Protein AF-A0A957XVH2-F1 (afdb_monomer_lite)

Radius of gyration: 22.73 Å; chains: 1; bounding box: 46×30×74 Å

Sequence (129 aa):
MSLFDRFLKQIPQAPQELDLLPKIEQLANTADLASARQIVEGSPALLGELASSLLLELISEARKQGNEAIAQTLEDTLALLETARSEGIEQAFRMAAGVDPVDDAAGMLDKYTDVPAALVDQVQSALAL

Structure (mmCIF, N/CA/C/O backbone):
data_AF-A0A957XVH2-F1
#
_entry.id   AF-A0A957XVH2-F1
#
loop_
_atom_site.group_PDB
_atom_site.id
_atom_site.type_symbol
_atom_site.label_atom_id
_atom_site.label_alt_id
_atom_site.label_comp_id
_atom_site.label_asym_id
_atom_site.label_entity_id
_atom_site.label_seq_id
_atom_site.pdbx_PDB_ins_code
_atom_site.Cartn_x
_atom_site.Cartn_y
_atom_site.Cartn_z
_atom_site.occupancy
_atom_site.B_iso_or_equiv
_atom_site.auth_seq_id
_atom_site.auth_comp_id
_atom_site.auth_asym_id
_atom_site.auth_atom_id
_atom_site.pdbx_PDB_model_num
ATOM 1 N N . MET A 1 1 ? -12.400 13.823 11.650 1.00 55.59 1 MET A N 1
ATOM 2 C CA . MET A 1 1 ? -11.449 12.928 12.339 1.00 55.59 1 MET A CA 1
ATOM 3 C C . MET A 1 1 ? -11.218 11.765 11.393 1.00 55.59 1 MET A C 1
ATOM 5 O O . MET A 1 1 ? -12.217 11.166 11.005 1.00 55.59 1 MET A O 1
ATOM 9 N N . SER A 1 2 ? -9.982 11.560 10.924 1.00 66.44 2 SER A N 1
ATOM 10 C CA . SER A 1 2 ? -9.664 10.530 9.921 1.00 66.44 2 SER A CA 1
ATOM 11 C C . SER A 1 2 ? -9.872 9.128 10.509 1.00 66.44 2 SER A C 1
ATOM 13 O O . SER A 1 2 ? -9.780 8.935 11.726 1.00 66.44 2 SER A O 1
ATOM 15 N N . LEU A 1 3 ? -10.166 8.140 9.659 1.00 65.81 3 LEU A N 1
ATOM 16 C CA . LEU A 1 3 ? -10.171 6.727 10.058 1.00 65.81 3 LEU A CA 1
ATOM 17 C C . LEU A 1 3 ? -8.795 6.330 10.618 1.00 65.81 3 LEU A C 1
ATOM 19 O O . LEU A 1 3 ? -8.723 5.638 11.634 1.00 65.81 3 LEU A O 1
ATOM 23 N N . PHE A 1 4 ? -7.728 6.884 10.036 1.00 69.81 4 PHE A N 1
ATOM 24 C CA . PHE A 1 4 ? -6.353 6.726 10.501 1.00 69.81 4 PHE A CA 1
ATOM 25 C C . PHE A 1 4 ? -6.139 7.338 11.896 1.00 69.81 4 PHE A C 1
ATOM 27 O O . PHE A 1 4 ? -5.578 6.680 12.767 1.00 69.81 4 PHE A O 1
ATOM 34 N N . ASP A 1 5 ? -6.692 8.523 12.187 1.00 71.06 5 ASP A N 1
ATOM 35 C CA . ASP A 1 5 ? -6.609 9.141 13.528 1.00 71.06 5 ASP A CA 1
ATOM 36 C C . ASP A 1 5 ? -7.282 8.296 14.618 1.00 71.06 5 ASP A C 1
ATOM 38 O O . ASP A 1 5 ? -6.894 8.325 15.790 1.00 71.06 5 ASP A O 1
ATOM 42 N N . ARG A 1 6 ? -8.358 7.587 14.259 1.00 68.69 6 ARG A N 1
ATOM 43 C CA . ARG A 1 6 ? -9.073 6.700 15.182 1.00 68.69 6 ARG A CA 1
ATOM 44 C C . ARG A 1 6 ? -8.272 5.428 15.448 1.00 68.69 6 ARG A C 1
ATOM 46 O O . ARG A 1 6 ? -8.211 4.992 16.595 1.00 68.69 6 ARG A O 1
ATOM 53 N N . PHE A 1 7 ? -7.649 4.888 14.405 1.00 65.38 7 PHE A N 1
ATOM 54 C CA . PHE A 1 7 ? -6.788 3.710 14.444 1.00 65.38 7 PHE A CA 1
ATOM 55 C C . PHE A 1 7 ? -5.505 3.945 15.255 1.00 65.38 7 PHE A C 1
ATOM 57 O O . PHE A 1 7 ? -5.189 3.160 16.147 1.00 65.38 7 PHE A O 1
ATOM 64 N N . LEU A 1 8 ? -4.841 5.090 15.054 1.00 65.44 8 LEU A N 1
ATOM 65 C CA . LEU A 1 8 ? -3.642 5.510 15.797 1.00 65.44 8 LEU A CA 1
ATOM 66 C C . LEU A 1 8 ? -3.837 5.526 17.320 1.00 65.44 8 LEU A C 1
ATOM 68 O O . LEU A 1 8 ? -2.878 5.395 18.077 1.00 65.44 8 LEU A O 1
ATOM 72 N N . LYS A 1 9 ? -5.079 5.683 17.792 1.00 70.06 9 LYS A N 1
ATOM 73 C CA . LYS A 1 9 ? -5.404 5.659 19.225 1.00 70.06 9 LYS A CA 1
ATOM 74 C C . LYS A 1 9 ? -5.541 4.251 19.807 1.00 70.06 9 LYS A C 1
ATOM 76 O O . LYS A 1 9 ? -5.598 4.132 21.028 1.00 70.06 9 LYS A O 1
ATOM 81 N N . GLN A 1 10 ? -5.656 3.216 18.975 1.00 65.06 10 GLN A N 1
ATOM 82 C CA . GLN A 1 10 ? -5.971 1.850 19.407 1.00 65.06 10 GLN A CA 1
ATOM 83 C C . GLN A 1 10 ? -4.789 0.882 19.334 1.00 65.06 10 GLN A C 1
ATOM 85 O O . GLN A 1 10 ? -4.820 -0.130 20.032 1.00 65.06 10 GLN A O 1
ATOM 90 N N . ILE A 1 11 ? -3.747 1.183 18.555 1.00 61.16 11 ILE A N 1
ATOM 91 C CA . ILE A 1 11 ? -2.600 0.283 18.376 1.00 61.16 11 ILE A CA 1
ATOM 92 C C . ILE A 1 11 ? -1.339 0.894 18.998 1.00 61.16 11 ILE A C 1
ATOM 94 O O . ILE A 1 11 ? -1.078 2.076 18.759 1.00 61.16 11 ILE A O 1
ATOM 98 N N . PRO A 1 12 ? -0.555 0.133 19.791 1.00 58.22 12 PRO A N 1
ATOM 99 C CA . PRO A 1 12 ? 0.746 0.586 20.272 1.00 58.22 12 PRO A CA 1
ATOM 100 C C . PRO A 1 12 ? 1.678 0.833 19.082 1.00 58.22 12 PRO A C 1
ATOM 102 O O . PRO A 1 12 ? 2.196 -0.109 18.500 1.00 58.22 12 PRO A O 1
ATOM 105 N N . GLN A 1 13 ? 1.868 2.107 18.737 1.00 64.06 13 GLN A N 1
ATOM 106 C CA . GLN A 1 13 ? 2.627 2.512 17.559 1.00 64.06 13 GLN A CA 1
ATOM 107 C C . GLN A 1 13 ? 4.131 2.374 17.805 1.00 64.06 13 GLN A C 1
ATOM 109 O O . GLN A 1 13 ? 4.701 3.096 18.633 1.00 64.06 13 GLN A O 1
ATOM 114 N N . ALA A 1 14 ? 4.796 1.493 17.065 1.00 71.88 14 ALA A N 1
ATOM 115 C CA . ALA A 1 14 ? 6.244 1.562 16.941 1.00 71.88 14 ALA A CA 1
ATOM 116 C C . ALA A 1 14 ? 6.631 2.835 16.152 1.00 71.88 14 ALA A C 1
ATOM 118 O O . ALA A 1 14 ? 5.892 3.261 15.264 1.00 71.88 14 ALA A O 1
ATOM 119 N N . PRO A 1 15 ? 7.808 3.446 16.396 1.00 71.44 15 PRO A N 1
ATOM 120 C CA . PRO A 1 15 ? 8.236 4.650 15.671 1.00 71.44 15 PRO A CA 1
ATOM 121 C C . PRO A 1 15 ? 8.224 4.486 14.144 1.00 71.44 15 PRO A C 1
ATOM 123 O O . PRO A 1 15 ? 7.943 5.427 13.418 1.00 71.44 15 PRO A O 1
ATOM 126 N N . GLN A 1 16 ? 8.490 3.268 13.669 1.00 70.44 16 GLN A N 1
ATOM 127 C CA . GLN A 1 16 ? 8.517 2.921 12.248 1.00 70.44 16 GLN A CA 1
ATOM 128 C C . GLN A 1 16 ? 7.112 2.881 11.622 1.00 70.44 16 GLN A C 1
ATOM 130 O O . GLN A 1 16 ? 6.967 3.123 10.428 1.00 70.44 16 GLN A O 1
ATOM 135 N N . GLU A 1 17 ? 6.073 2.608 12.414 1.00 74.19 17 GLU A N 1
ATOM 136 C CA . GLU A 1 17 ? 4.675 2.580 11.960 1.00 74.19 17 GLU A CA 1
ATOM 137 C C . GLU A 1 17 ? 4.128 4.001 11.785 1.00 74.19 17 GLU A C 1
ATOM 139 O O . GLU A 1 17 ? 3.433 4.281 10.807 1.00 74.19 17 GLU A O 1
ATOM 144 N N . LEU A 1 18 ? 4.532 4.923 12.669 1.00 74.19 18 LEU A N 1
ATOM 145 C CA . LEU A 1 18 ? 4.180 6.346 12.590 1.00 74.19 18 LEU A CA 1
ATOM 146 C C . LEU A 1 18 ? 4.658 7.002 11.288 1.00 74.19 1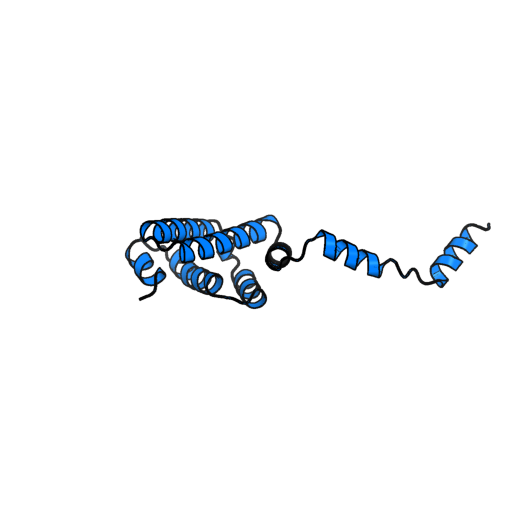8 LEU A C 1
ATOM 148 O O . LEU A 1 18 ? 3.979 7.885 10.772 1.00 74.19 18 LEU A O 1
ATOM 152 N N . ASP A 1 19 ? 5.788 6.550 10.741 1.00 84.19 19 ASP A N 1
ATOM 153 C CA . ASP A 1 19 ? 6.331 7.062 9.477 1.00 84.19 19 ASP A CA 1
ATOM 154 C C . ASP A 1 19 ? 5.680 6.419 8.235 1.00 84.19 19 ASP A C 1
ATOM 156 O O . ASP A 1 19 ? 5.711 6.997 7.143 1.00 84.19 19 ASP A O 1
ATOM 160 N N . LEU A 1 20 ? 5.089 5.225 8.375 1.00 88.56 20 LEU A N 1
ATOM 161 C CA . LEU A 1 20 ? 4.473 4.473 7.275 1.00 88.56 20 LEU A CA 1
ATOM 162 C C . LEU A 1 20 ? 3.001 4.816 7.069 1.00 88.56 20 LEU A C 1
ATOM 164 O O . LEU A 1 20 ? 2.558 4.937 5.928 1.00 88.56 20 LEU A O 1
ATOM 168 N N . LEU A 1 21 ? 2.247 5.007 8.148 1.00 88.31 21 LEU A N 1
ATOM 169 C CA . LEU A 1 21 ? 0.823 5.330 8.083 1.00 88.31 21 LEU A CA 1
ATOM 170 C C . LEU A 1 21 ? 0.480 6.554 7.220 1.00 88.31 21 LEU A C 1
ATOM 172 O O . LEU A 1 21 ? -0.397 6.410 6.369 1.00 88.31 21 LEU A O 1
ATOM 176 N N . PRO A 1 22 ? 1.158 7.716 7.329 1.00 89.44 22 PRO A N 1
ATOM 177 C CA . PRO A 1 22 ? 0.849 8.851 6.460 1.00 89.44 22 PRO A CA 1
ATOM 178 C C . PRO A 1 22 ? 1.120 8.543 4.982 1.00 89.44 22 PRO A C 1
ATOM 180 O O . PRO A 1 22 ? 0.438 9.068 4.108 1.00 89.44 22 PRO A O 1
ATOM 183 N N . LYS A 1 23 ? 2.081 7.661 4.683 1.00 92.31 23 LYS A N 1
ATOM 184 C CA . LYS A 1 23 ? 2.394 7.246 3.309 1.00 92.31 23 LYS A CA 1
ATOM 185 C C . LYS A 1 23 ? 1.354 6.274 2.759 1.00 92.31 23 LYS A C 1
ATOM 187 O O . LYS A 1 23 ? 0.978 6.395 1.598 1.00 92.31 23 LYS A O 1
ATOM 192 N N . ILE A 1 24 ? 0.870 5.351 3.591 1.00 92.19 24 ILE A N 1
ATOM 193 C CA . ILE A 1 24 ? -0.243 4.453 3.261 1.00 92.19 24 ILE A CA 1
ATOM 194 C C . ILE A 1 24 ? -1.517 5.268 3.020 1.00 92.19 24 ILE A C 1
ATOM 196 O O . ILE A 1 24 ? -2.189 5.062 2.014 1.00 92.19 24 ILE A O 1
ATOM 200 N N . GLU A 1 25 ? -1.822 6.232 3.893 1.00 91.06 25 GLU A N 1
ATOM 201 C CA . GLU A 1 25 ? -2.967 7.131 3.728 1.00 91.06 25 GLU A CA 1
ATOM 202 C C . GLU A 1 25 ? -2.837 7.959 2.445 1.00 91.06 25 GLU A C 1
ATOM 204 O O . GLU A 1 25 ? -3.796 8.064 1.680 1.00 91.06 25 GLU A O 1
ATOM 209 N N . GLN A 1 26 ? -1.653 8.509 2.164 1.00 91.25 26 GLN A N 1
ATOM 210 C CA . GLN A 1 26 ? -1.412 9.251 0.930 1.00 91.25 26 GLN A CA 1
ATOM 211 C C . GLN A 1 26 ? -1.610 8.362 -0.304 1.00 91.25 26 GLN A C 1
ATOM 213 O O . GLN A 1 26 ? -2.279 8.781 -1.246 1.00 91.25 26 GLN A O 1
ATOM 218 N N . LEU A 1 27 ? -1.076 7.137 -0.297 1.00 92.19 27 LEU A N 1
ATOM 219 C CA . LEU A 1 27 ? -1.201 6.194 -1.407 1.00 92.19 27 LEU A CA 1
ATOM 220 C C . LEU A 1 27 ? -2.664 5.793 -1.649 1.00 92.19 27 LEU A C 1
ATOM 222 O O . LEU A 1 27 ? -3.141 5.911 -2.773 1.00 92.19 27 LEU A O 1
ATOM 226 N N . ALA A 1 28 ? -3.390 5.414 -0.596 1.00 89.25 28 ALA A N 1
ATOM 227 C CA . ALA A 1 28 ? -4.787 4.983 -0.675 1.00 89.25 28 ALA A CA 1
ATOM 228 C C . ALA A 1 28 ? -5.744 6.098 -1.140 1.00 89.25 28 ALA A C 1
ATOM 230 O O . ALA A 1 28 ? -6.772 5.822 -1.752 1.00 89.25 28 ALA A O 1
ATOM 231 N N . ASN A 1 29 ? -5.418 7.365 -0.864 1.00 88.00 29 ASN A N 1
ATOM 232 C CA . ASN A 1 29 ? -6.235 8.511 -1.277 1.00 88.00 29 ASN A CA 1
ATOM 233 C C . ASN A 1 29 ? -5.799 9.131 -2.615 1.00 88.00 29 ASN A C 1
ATOM 235 O O . ASN A 1 29 ? -6.427 10.082 -3.090 1.00 88.00 29 ASN A O 1
ATOM 239 N N . THR A 1 30 ? -4.722 8.638 -3.228 1.00 88.44 30 THR A N 1
ATOM 240 C CA . THR A 1 30 ? -4.229 9.171 -4.498 1.00 88.44 30 THR A CA 1
ATOM 241 C C . THR A 1 30 ? -4.997 8.548 -5.662 1.00 88.44 30 THR A C 1
ATOM 243 O O . THR A 1 30 ? -4.876 7.361 -5.935 1.00 88.44 30 THR A O 1
ATOM 246 N N . ALA A 1 31 ? -5.758 9.368 -6.389 1.00 80.94 31 ALA A N 1
ATOM 247 C CA . ALA A 1 31 ? -6.499 8.928 -7.577 1.00 80.94 31 ALA A CA 1
ATOM 248 C C . ALA A 1 31 ? -5.628 8.809 -8.847 1.00 80.94 31 ALA A C 1
ATOM 250 O O . ALA A 1 31 ? -6.069 8.256 -9.851 1.00 80.94 31 ALA A O 1
ATOM 251 N N . ASP A 1 32 ? -4.414 9.363 -8.824 1.00 88.69 32 ASP A N 1
ATOM 252 C CA . ASP A 1 32 ? -3.494 9.397 -9.962 1.00 88.69 32 ASP A CA 1
ATOM 253 C C . ASP A 1 32 ? -2.408 8.319 -9.839 1.00 88.69 32 ASP A C 1
ATOM 255 O O . ASP A 1 32 ? -1.573 8.359 -8.933 1.00 88.69 32 ASP A O 1
ATOM 259 N N . LEU A 1 33 ? -2.379 7.376 -10.785 1.00 89.38 33 LEU A N 1
ATOM 260 C CA . LEU A 1 33 ? -1.408 6.279 -10.781 1.00 89.38 33 LEU A CA 1
ATOM 261 C C . LEU A 1 33 ? 0.044 6.767 -10.894 1.00 89.38 33 LEU A C 1
ATOM 263 O O . LEU A 1 33 ? 0.935 6.141 -10.319 1.00 89.38 33 LEU A O 1
ATOM 267 N N . ALA A 1 34 ? 0.304 7.885 -11.579 1.00 90.31 34 ALA A N 1
ATOM 268 C CA . ALA A 1 34 ? 1.657 8.437 -11.668 1.00 90.31 34 ALA A CA 1
ATOM 269 C C . ALA A 1 34 ? 2.146 8.957 -10.304 1.00 90.31 34 ALA A C 1
ATOM 271 O O . ALA A 1 34 ? 3.261 8.648 -9.880 1.00 90.31 34 ALA A O 1
ATOM 272 N N . SER A 1 35 ? 1.295 9.685 -9.583 1.00 91.94 35 SER A N 1
ATOM 273 C CA . SER A 1 35 ? 1.561 10.148 -8.218 1.00 91.94 35 SER A CA 1
ATOM 274 C C . SER A 1 35 ? 1.700 8.978 -7.240 1.00 91.94 35 SER A C 1
ATOM 276 O O . SER A 1 35 ? 2.625 8.957 -6.428 1.00 91.94 35 SER A O 1
ATOM 278 N N . ALA A 1 36 ? 0.839 7.962 -7.354 1.00 92.69 36 ALA A N 1
ATOM 279 C CA . ALA A 1 36 ? 0.931 6.742 -6.555 1.00 92.69 36 ALA A CA 1
ATOM 280 C C . ALA A 1 36 ? 2.273 6.023 -6.778 1.00 92.69 36 ALA A C 1
ATOM 282 O O . ALA A 1 36 ? 2.936 5.635 -5.814 1.00 92.69 36 ALA A O 1
ATOM 283 N N . ARG A 1 37 ? 2.742 5.940 -8.029 1.00 94.31 37 ARG A N 1
ATOM 284 C CA . ARG A 1 37 ? 4.058 5.380 -8.360 1.00 94.31 37 ARG A CA 1
ATOM 285 C C . ARG A 1 37 ? 5.193 6.153 -7.693 1.00 94.31 37 ARG A C 1
ATOM 287 O O . ARG A 1 37 ? 6.056 5.541 -7.069 1.00 94.31 37 ARG A O 1
ATOM 294 N N . GLN A 1 38 ? 5.170 7.483 -7.765 1.00 94.38 38 GLN A N 1
ATOM 295 C CA . GLN A 1 38 ? 6.192 8.327 -7.137 1.00 94.38 38 GLN A CA 1
ATOM 296 C C . GLN A 1 38 ? 6.248 8.152 -5.613 1.00 94.38 38 GLN A C 1
ATOM 298 O O . GLN A 1 38 ? 7.334 8.162 -5.033 1.00 94.38 38 GLN A O 1
ATOM 303 N N . ILE A 1 39 ? 5.099 7.954 -4.957 1.00 94.25 39 ILE A N 1
ATOM 304 C CA . ILE A 1 39 ? 5.039 7.685 -3.512 1.00 94.25 39 ILE A CA 1
ATOM 305 C C . ILE A 1 39 ? 5.763 6.376 -3.178 1.00 94.25 39 ILE A C 1
ATOM 307 O O . ILE A 1 39 ? 6.567 6.349 -2.240 1.00 94.25 39 ILE A O 1
ATOM 311 N N . VAL A 1 40 ? 5.508 5.314 -3.953 1.00 94.62 40 VAL A N 1
ATOM 312 C CA . VAL A 1 40 ? 6.129 3.994 -3.760 1.00 94.62 40 VAL A CA 1
ATOM 313 C C . VAL A 1 40 ? 7.633 4.045 -4.038 1.00 94.62 40 VAL A C 1
ATOM 315 O O . VAL A 1 40 ? 8.420 3.588 -3.209 1.00 94.62 40 VAL A O 1
ATOM 318 N N . GLU A 1 41 ? 8.057 4.667 -5.141 1.00 93.75 41 GLU A N 1
ATOM 319 C CA . GLU A 1 41 ? 9.479 4.837 -5.486 1.00 93.75 41 GLU A CA 1
ATOM 320 C C . GLU A 1 41 ? 10.233 5.673 -4.440 1.00 93.75 41 GLU A C 1
ATOM 322 O O . GLU A 1 41 ? 11.355 5.342 -4.057 1.00 93.75 41 GLU A O 1
ATOM 327 N N . GLY A 1 42 ? 9.602 6.732 -3.924 1.00 92.75 42 GLY A N 1
ATOM 328 C CA . GLY A 1 42 ? 10.165 7.589 -2.880 1.00 92.75 42 GLY A CA 1
ATOM 329 C C . GLY A 1 42 ? 10.152 6.967 -1.480 1.00 92.75 42 GLY A C 1
ATOM 330 O O . GLY A 1 42 ? 10.700 7.552 -0.542 1.00 92.75 42 GLY A O 1
ATOM 331 N N . SER A 1 43 ? 9.521 5.802 -1.307 1.00 92.50 43 SER A N 1
ATOM 332 C CA . SER A 1 43 ? 9.326 5.172 0.001 1.00 92.50 43 SER A CA 1
ATOM 333 C C . SER A 1 43 ? 9.446 3.646 -0.056 1.00 92.50 43 SER A C 1
ATOM 335 O O . SER A 1 43 ? 8.447 2.954 0.140 1.00 92.50 43 SER A O 1
ATOM 337 N N . PRO A 1 44 ? 10.666 3.090 -0.192 1.00 90.44 44 PRO A N 1
ATOM 338 C CA . PRO A 1 44 ? 10.875 1.640 -0.279 1.00 90.44 44 PRO A CA 1
ATOM 339 C C . PRO A 1 44 ? 10.307 0.849 0.907 1.00 90.44 44 PRO A C 1
ATOM 341 O O . PRO A 1 44 ? 9.949 -0.315 0.766 1.00 90.44 44 PRO A O 1
ATOM 344 N N . ALA A 1 45 ? 10.181 1.486 2.076 1.00 92.38 45 ALA A N 1
ATOM 345 C CA . ALA A 1 45 ? 9.582 0.888 3.266 1.00 92.38 45 ALA A CA 1
ATOM 346 C C . ALA A 1 45 ? 8.103 0.475 3.074 1.00 92.38 45 ALA A C 1
ATOM 348 O O . ALA A 1 45 ? 7.635 -0.406 3.790 1.00 92.38 45 ALA A O 1
ATOM 349 N N . LEU A 1 46 ? 7.390 1.044 2.088 1.00 94.12 46 LEU A N 1
ATOM 350 C CA . LEU A 1 46 ? 6.034 0.619 1.706 1.00 94.12 46 LEU A CA 1
ATOM 351 C C . LEU A 1 46 ? 5.992 -0.790 1.101 1.00 94.12 46 LEU A C 1
ATOM 353 O O . LEU A 1 46 ? 4.963 -1.448 1.168 1.00 94.12 46 LEU A O 1
ATOM 357 N N . LEU A 1 47 ? 7.104 -1.266 0.537 1.00 94.56 47 LEU A N 1
ATOM 358 C CA . LEU A 1 47 ? 7.223 -2.623 -0.008 1.00 94.56 47 LEU A CA 1
ATOM 359 C C . LEU A 1 47 ? 7.663 -3.641 1.058 1.00 94.56 47 LEU A C 1
ATOM 361 O O . LEU A 1 47 ? 7.869 -4.817 0.755 1.00 94.56 47 LEU A O 1
ATOM 365 N N . GLY A 1 48 ? 7.848 -3.194 2.302 1.00 92.62 48 GLY A N 1
ATOM 366 C CA . GLY A 1 48 ? 8.231 -4.041 3.424 1.00 92.62 48 GLY A CA 1
ATOM 367 C C . GLY A 1 48 ? 7.050 -4.785 4.048 1.00 92.62 48 GLY A C 1
ATOM 368 O O . GLY A 1 48 ? 5.890 -4.391 3.924 1.00 92.62 48 GLY A O 1
ATOM 369 N N . GLU A 1 49 ? 7.363 -5.842 4.799 1.00 91.88 49 GLU A N 1
ATOM 370 C CA . GLU A 1 49 ? 6.365 -6.638 5.529 1.00 91.88 49 GLU A CA 1
ATOM 371 C C . GLU A 1 49 ? 5.571 -5.802 6.537 1.00 91.88 49 GLU A C 1
ATOM 373 O O . GLU A 1 49 ? 4.371 -6.003 6.685 1.00 91.88 49 GLU A O 1
ATOM 378 N N . LEU A 1 50 ? 6.210 -4.818 7.182 1.00 90.44 50 LEU A N 1
ATOM 379 C CA . LEU A 1 50 ? 5.539 -3.943 8.144 1.00 90.44 50 LEU A CA 1
ATOM 380 C C . LEU A 1 50 ? 4.382 -3.161 7.501 1.00 90.44 50 LEU A C 1
ATOM 382 O O . LEU A 1 50 ? 3.297 -3.101 8.069 1.00 90.44 50 LEU A O 1
ATOM 386 N N . ALA A 1 51 ? 4.582 -2.614 6.299 1.00 92.56 51 ALA A N 1
ATOM 387 C CA . ALA A 1 51 ? 3.527 -1.903 5.578 1.00 92.56 51 ALA A CA 1
ATOM 388 C C . ALA A 1 51 ? 2.376 -2.841 5.177 1.00 92.56 51 ALA A C 1
ATOM 390 O O . ALA A 1 51 ? 1.212 -2.459 5.279 1.00 92.56 51 ALA A O 1
ATOM 391 N N . SER A 1 52 ? 2.696 -4.082 4.789 1.00 94.12 52 SER A N 1
ATOM 392 C CA . SER A 1 52 ? 1.688 -5.105 4.471 1.00 94.12 52 SER A CA 1
ATOM 393 C C . SER A 1 52 ? 0.847 -5.464 5.702 1.00 94.12 52 SER A C 1
ATOM 395 O O . SER A 1 52 ? -0.380 -5.492 5.630 1.00 94.12 52 SER A O 1
ATOM 397 N N . SER A 1 53 ? 1.492 -5.674 6.853 1.00 92.12 53 SER A N 1
ATOM 398 C CA . SER A 1 53 ? 0.812 -5.957 8.122 1.00 92.12 53 SER A CA 1
ATOM 399 C C . SER A 1 53 ? -0.098 -4.807 8.554 1.00 92.12 53 SER A C 1
ATOM 401 O O . SER A 1 53 ? -1.256 -5.044 8.892 1.00 92.12 53 SER A O 1
ATOM 403 N N . LEU A 1 54 ? 0.378 -3.559 8.463 1.00 91.25 54 LEU A N 1
ATOM 404 C CA . LEU A 1 54 ? -0.432 -2.377 8.771 1.00 91.25 54 LEU A CA 1
ATOM 405 C C . LEU A 1 54 ? -1.661 -2.271 7.859 1.00 91.25 54 LEU A C 1
ATOM 407 O O . LEU A 1 54 ? -2.759 -1.999 8.338 1.00 91.25 54 LEU A O 1
ATOM 411 N N . LEU A 1 55 ? -1.507 -2.518 6.555 1.00 93.19 55 LEU A N 1
ATOM 412 C CA . LEU A 1 55 ? -2.632 -2.536 5.615 1.00 93.19 55 LEU A CA 1
ATOM 413 C C . LEU A 1 55 ? -3.673 -3.595 5.991 1.00 93.19 55 LEU A C 1
ATOM 415 O O . LEU A 1 55 ? -4.862 -3.284 6.032 1.00 93.19 55 LEU A O 1
ATOM 419 N N . LEU A 1 56 ? -3.248 -4.815 6.333 1.00 94.62 56 LEU A N 1
ATOM 420 C CA . LEU A 1 56 ? -4.152 -5.886 6.771 1.00 94.62 56 LEU A CA 1
ATOM 421 C C . LEU A 1 56 ? -4.925 -5.518 8.047 1.00 94.62 56 LEU A C 1
ATOM 423 O O . LEU A 1 56 ? -6.124 -5.795 8.152 1.00 94.62 56 LEU A O 1
ATOM 427 N N . GLU A 1 57 ? -4.267 -4.867 9.006 1.00 91.25 57 GLU A N 1
ATOM 428 C CA . GLU A 1 57 ? -4.922 -4.362 10.215 1.00 91.25 57 GLU A CA 1
ATOM 429 C C . GLU A 1 57 ? -5.956 -3.276 9.894 1.00 91.25 57 GLU A C 1
ATOM 431 O O . GLU A 1 57 ? -7.084 -3.333 10.394 1.00 91.25 57 GLU A O 1
ATOM 436 N N . LEU A 1 58 ? -5.612 -2.332 9.012 1.00 90.06 58 LEU A N 1
ATOM 437 C CA . LEU A 1 58 ? -6.512 -1.264 8.570 1.00 90.06 58 LEU A CA 1
ATOM 438 C C . LEU A 1 58 ? -7.735 -1.816 7.821 1.00 90.06 58 LEU A C 1
ATOM 440 O O . LEU A 1 58 ? -8.852 -1.359 8.064 1.00 90.06 58 LEU A O 1
ATOM 444 N N . ILE A 1 59 ? -7.553 -2.826 6.965 1.00 93.56 59 ILE A N 1
ATOM 445 C CA . ILE A 1 59 ? -8.643 -3.521 6.259 1.00 93.56 59 ILE A CA 1
ATOM 446 C C . ILE A 1 59 ? -9.585 -4.191 7.264 1.00 93.56 59 ILE A C 1
ATOM 448 O O . ILE A 1 59 ? -10.805 -4.017 7.201 1.00 93.56 59 ILE A O 1
ATOM 452 N N . SER A 1 60 ? -9.025 -4.943 8.217 1.00 92.12 60 SER A N 1
ATOM 453 C CA . SER A 1 60 ? -9.794 -5.624 9.266 1.00 92.12 60 SER A CA 1
ATOM 454 C C . SER A 1 60 ? -10.624 -4.633 10.083 1.00 92.12 60 SER A C 1
ATOM 456 O O . SER A 1 60 ? -11.799 -4.875 10.367 1.00 92.12 60 SER A O 1
ATOM 458 N N . GLU A 1 61 ? -10.043 -3.485 10.422 1.00 88.00 61 GLU A N 1
ATOM 459 C CA . GLU A 1 61 ? -10.723 -2.450 11.189 1.00 88.00 61 GLU A CA 1
ATOM 460 C C . GLU A 1 61 ? -11.795 -1.711 10.373 1.00 88.00 61 GLU A C 1
ATOM 462 O O . GLU A 1 61 ? -12.904 -1.493 10.868 1.00 88.00 61 GLU A O 1
ATOM 467 N N . ALA A 1 62 ? -11.525 -1.395 9.103 1.00 87.12 62 ALA A N 1
ATOM 468 C CA . ALA A 1 62 ? -12.516 -0.814 8.201 1.00 87.12 62 ALA A CA 1
ATOM 469 C C . ALA A 1 62 ? -13.756 -1.717 8.076 1.00 87.12 62 ALA A C 1
ATOM 471 O O . ALA A 1 62 ? -14.883 -1.230 8.205 1.00 87.12 62 ALA A O 1
ATOM 472 N N . ARG A 1 63 ? -13.555 -3.036 7.945 1.00 92.00 63 ARG A N 1
ATOM 473 C CA . ARG A 1 63 ? -14.636 -4.036 7.930 1.00 92.00 63 ARG A CA 1
ATOM 474 C C . ARG A 1 63 ? -15.418 -4.091 9.236 1.00 92.00 63 ARG A C 1
ATOM 476 O O . ARG A 1 63 ? -16.645 -4.063 9.215 1.00 92.00 63 ARG A O 1
ATOM 483 N N . LYS A 1 64 ? -14.742 -4.104 10.392 1.00 90.31 64 LYS A N 1
ATOM 484 C CA . LYS A 1 64 ? -15.416 -4.076 11.709 1.00 90.31 64 LYS A CA 1
ATOM 485 C C . LYS A 1 64 ? -16.297 -2.842 11.891 1.00 90.31 64 LYS A C 1
ATOM 487 O O . LYS A 1 64 ? -17.325 -2.917 12.559 1.00 90.31 64 LYS A O 1
ATOM 492 N N . GLN A 1 65 ? -15.905 -1.716 11.298 1.00 87.00 65 GLN A N 1
ATOM 493 C CA . GLN A 1 65 ? -16.678 -0.474 11.318 1.00 87.00 65 GLN A CA 1
ATOM 494 C C . GLN A 1 65 ? -17.769 -0.415 10.232 1.00 87.00 65 GLN A C 1
ATOM 496 O O . GLN A 1 65 ? -18.507 0.567 10.183 1.00 87.00 65 GLN A O 1
ATOM 501 N N . GLY A 1 66 ? -17.892 -1.442 9.381 1.00 89.69 66 GLY A N 1
ATOM 502 C CA . GLY A 1 66 ? -18.854 -1.498 8.277 1.00 89.69 66 GLY A CA 1
ATOM 503 C C . GLY A 1 66 ? -18.499 -0.599 7.088 1.00 89.69 66 GLY A C 1
ATOM 504 O O . GLY A 1 66 ? -19.356 -0.322 6.251 1.00 89.69 66 GLY A O 1
ATOM 505 N N . ASN A 1 67 ? -17.254 -0.123 7.004 1.00 89.94 67 ASN A N 1
ATOM 506 C CA . ASN A 1 67 ? -16.779 0.766 5.946 1.00 89.94 67 ASN A CA 1
ATOM 507 C C . ASN A 1 67 ? -16.173 -0.033 4.784 1.00 89.94 67 ASN A C 1
ATOM 509 O O . ASN A 1 67 ? -14.970 0.043 4.531 1.00 89.94 67 ASN A O 1
ATOM 513 N N . GLU A 1 68 ? -17.005 -0.778 4.054 1.00 91.75 68 GLU A N 1
ATOM 514 C CA . GLU A 1 68 ? -16.523 -1.660 2.976 1.00 91.75 68 GLU A CA 1
ATOM 515 C C . GLU A 1 68 ? -15.827 -0.916 1.834 1.00 91.75 68 GLU A C 1
ATOM 517 O O . GLU A 1 68 ? -14.849 -1.411 1.288 1.00 91.75 68 GLU A O 1
ATOM 522 N N . ALA A 1 69 ? -16.259 0.307 1.512 1.00 87.62 69 ALA A N 1
ATOM 523 C CA . ALA A 1 69 ? -15.589 1.111 0.490 1.00 87.62 69 ALA A CA 1
ATOM 524 C C . ALA A 1 69 ? -14.120 1.395 0.853 1.00 87.62 69 ALA A C 1
ATOM 526 O O . ALA A 1 69 ? -13.245 1.320 -0.001 1.00 87.62 69 ALA A O 1
ATOM 527 N N . ILE A 1 70 ? -13.846 1.676 2.131 1.00 88.44 70 ILE A N 1
ATOM 528 C CA . ILE A 1 70 ? -12.482 1.932 2.605 1.00 88.44 70 ILE A CA 1
ATOM 529 C C . ILE A 1 70 ? -11.687 0.627 2.660 1.00 88.44 70 ILE A C 1
ATOM 531 O O . ILE A 1 70 ? -10.521 0.613 2.274 1.00 88.44 70 ILE A O 1
ATOM 535 N N . ALA A 1 71 ? -12.311 -0.466 3.112 1.00 91.12 71 ALA A N 1
ATOM 536 C CA . ALA A 1 71 ? -11.675 -1.779 3.110 1.00 91.12 71 ALA A CA 1
ATOM 537 C C . ALA A 1 71 ? -11.217 -2.167 1.697 1.00 91.12 71 ALA A C 1
ATOM 539 O O . ALA A 1 71 ? -10.067 -2.560 1.531 1.00 91.12 71 ALA A O 1
ATOM 540 N N . GLN A 1 72 ? -12.065 -1.954 0.686 1.00 92.06 72 GLN A N 1
ATOM 541 C CA . GLN A 1 72 ? -11.726 -2.237 -0.707 1.00 92.06 72 GLN A CA 1
ATOM 542 C C . GLN A 1 72 ? -10.547 -1.390 -1.201 1.00 92.06 72 GLN A C 1
ATOM 544 O O . GLN A 1 72 ? -9.594 -1.938 -1.742 1.00 92.06 72 GLN A O 1
ATOM 549 N N . THR A 1 73 ? -10.550 -0.073 -0.960 1.00 91.12 73 THR A N 1
ATOM 550 C CA . THR A 1 73 ? -9.424 0.794 -1.353 1.00 91.12 73 THR A CA 1
ATOM 551 C C . THR A 1 73 ? -8.096 0.329 -0.743 1.00 91.12 73 THR A C 1
ATOM 553 O O . THR A 1 73 ? -7.053 0.363 -1.399 1.00 91.12 73 THR A O 1
ATOM 556 N N . LEU A 1 74 ? -8.114 -0.113 0.516 1.00 92.62 74 LEU A N 1
ATOM 557 C CA . LEU A 1 74 ? -6.919 -0.611 1.195 1.00 92.62 74 LEU A CA 1
ATOM 558 C C . LEU A 1 74 ? -6.472 -1.981 0.663 1.00 92.62 74 LEU A C 1
ATOM 560 O O . LEU A 1 74 ? -5.272 -2.227 0.579 1.00 92.62 74 LEU A O 1
ATOM 564 N N . GLU A 1 75 ? -7.406 -2.852 0.275 1.00 95.06 75 GLU A N 1
ATOM 565 C CA . GLU A 1 75 ? -7.104 -4.131 -0.381 1.00 95.06 75 GLU A CA 1
ATOM 566 C C . GLU A 1 75 ? -6.464 -3.931 -1.754 1.00 95.06 75 GLU A C 1
ATOM 568 O O . GLU A 1 75 ? -5.442 -4.552 -2.043 1.00 95.06 75 GLU A O 1
ATOM 573 N N . ASP A 1 76 ? -6.994 -3.008 -2.557 1.00 93.00 76 ASP A N 1
ATOM 574 C CA . ASP A 1 76 ? -6.415 -2.657 -3.857 1.00 93.00 76 ASP A CA 1
ATOM 575 C C . ASP A 1 76 ? -4.997 -2.085 -3.681 1.00 93.00 76 ASP A C 1
ATOM 577 O O . ASP A 1 76 ? -4.069 -2.424 -4.419 1.00 93.00 76 ASP A O 1
ATOM 581 N N . THR A 1 77 ? -4.806 -1.26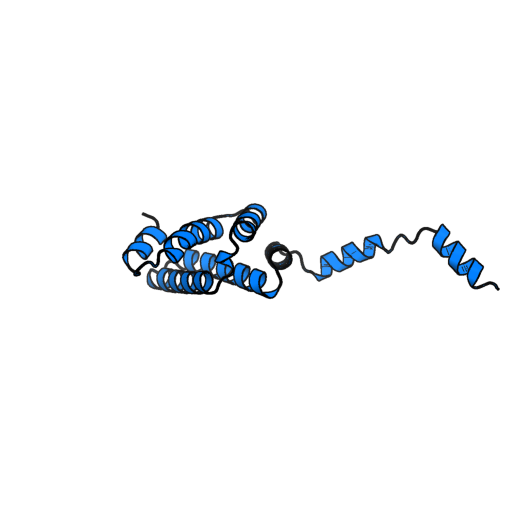5 -2.641 1.00 94.19 77 THR A N 1
ATOM 582 C CA . THR A 1 77 ? -3.492 -0.723 -2.268 1.00 94.19 77 THR A CA 1
ATOM 583 C C . THR A 1 77 ? -2.519 -1.835 -1.870 1.00 94.19 77 THR A C 1
ATOM 585 O O . THR A 1 77 ? -1.365 -1.827 -2.300 1.00 94.19 77 THR A O 1
ATOM 588 N N . LEU A 1 78 ? -2.963 -2.805 -1.065 1.00 95.81 78 LEU A N 1
ATOM 589 C CA . LEU A 1 78 ? -2.145 -3.948 -0.663 1.00 95.81 78 LEU A CA 1
ATOM 590 C C . LEU A 1 78 ? -1.741 -4.795 -1.873 1.00 95.81 78 LEU A C 1
ATOM 592 O O . LEU A 1 78 ? -0.555 -5.073 -2.039 1.00 95.81 78 LEU A O 1
ATOM 596 N N . ALA A 1 79 ? -2.694 -5.137 -2.742 1.00 94.75 79 ALA A N 1
ATOM 597 C CA . ALA A 1 79 ? -2.432 -5.918 -3.947 1.00 94.75 79 ALA A CA 1
ATOM 598 C C . ALA A 1 79 ? -1.384 -5.239 -4.844 1.00 94.75 79 ALA A C 1
ATOM 600 O O . ALA A 1 79 ? -0.418 -5.876 -5.264 1.00 94.75 79 ALA A O 1
ATOM 601 N N . LEU A 1 80 ? -1.513 -3.925 -5.059 1.00 94.31 80 LEU A N 1
ATOM 602 C CA . LEU A 1 80 ? -0.542 -3.137 -5.819 1.00 94.31 80 LEU A CA 1
ATOM 603 C C . LEU A 1 80 ? 0.872 -3.225 -5.225 1.00 94.31 80 LEU A C 1
ATOM 605 O O . LEU A 1 80 ? 1.841 -3.419 -5.963 1.00 94.31 80 LEU A O 1
ATOM 609 N N . LEU A 1 81 ? 1.009 -3.087 -3.903 1.00 95.56 81 LEU A N 1
ATOM 610 C CA . LEU A 1 81 ? 2.309 -3.143 -3.228 1.00 95.56 81 LEU A CA 1
ATOM 611 C C . LEU A 1 81 ? 2.914 -4.552 -3.240 1.00 95.56 81 LEU A C 1
ATOM 613 O O . LEU A 1 81 ? 4.129 -4.693 -3.384 1.00 95.56 81 LEU A O 1
ATOM 617 N N . GLU A 1 82 ? 2.097 -5.599 -3.134 1.00 95.38 82 GLU A N 1
ATOM 618 C CA . GLU A 1 82 ? 2.563 -6.984 -3.230 1.00 95.38 82 GLU A CA 1
ATOM 619 C C . GLU A 1 82 ? 3.055 -7.336 -4.638 1.00 95.38 82 GLU A C 1
ATOM 621 O O . GLU A 1 82 ? 4.122 -7.949 -4.781 1.00 95.38 82 GLU A O 1
ATOM 626 N N . THR A 1 83 ? 2.345 -6.896 -5.681 1.00 94.19 83 THR A N 1
ATOM 627 C CA . THR A 1 83 ? 2.821 -7.005 -7.067 1.00 94.19 83 THR A CA 1
ATOM 628 C C . THR A 1 83 ? 4.094 -6.185 -7.261 1.00 94.19 83 THR A C 1
ATOM 630 O O . THR A 1 83 ? 5.075 -6.693 -7.794 1.00 94.19 83 THR A O 1
ATOM 633 N N . ALA A 1 84 ? 4.156 -4.953 -6.748 1.00 95.19 84 ALA A N 1
ATOM 634 C CA . ALA A 1 84 ? 5.357 -4.122 -6.851 1.00 95.19 84 ALA A CA 1
ATOM 635 C C . ALA A 1 84 ? 6.574 -4.744 -6.147 1.00 95.19 84 ALA A C 1
ATOM 637 O O . ALA A 1 84 ? 7.701 -4.605 -6.624 1.00 95.19 84 ALA A O 1
ATOM 638 N N . ARG A 1 85 ? 6.360 -5.461 -5.038 1.00 94.50 85 ARG A N 1
ATOM 639 C CA . ARG A 1 85 ? 7.406 -6.197 -4.317 1.00 94.50 85 ARG A CA 1
ATOM 640 C C . ARG A 1 85 ? 7.896 -7.428 -5.086 1.00 94.50 85 ARG A C 1
ATOM 642 O O . ARG A 1 85 ? 9.081 -7.742 -5.012 1.00 94.50 85 ARG A O 1
ATOM 649 N N . SER A 1 86 ? 7.003 -8.142 -5.768 1.00 94.00 86 SER A N 1
ATOM 650 C CA . SER A 1 86 ? 7.314 -9.418 -6.433 1.00 94.00 86 SER A CA 1
ATOM 651 C C . SER A 1 86 ? 7.787 -9.261 -7.880 1.00 94.00 86 SER A C 1
ATOM 653 O O . SER A 1 86 ? 8.738 -9.928 -8.282 1.00 94.00 86 SER A O 1
ATOM 655 N N . GLU A 1 87 ? 7.165 -8.364 -8.642 1.00 93.19 87 GLU A N 1
ATOM 656 C CA . GLU A 1 87 ? 7.403 -8.158 -10.078 1.00 93.19 87 GLU A CA 1
ATOM 657 C C . GLU A 1 87 ? 8.137 -6.842 -10.384 1.00 93.19 87 GLU A C 1
ATOM 659 O O . GLU A 1 87 ? 8.620 -6.629 -11.496 1.00 93.19 87 GLU A O 1
ATOM 664 N N . GLY A 1 88 ? 8.262 -5.965 -9.386 1.00 93.50 88 GLY A N 1
ATOM 665 C CA . GLY A 1 88 ? 8.858 -4.640 -9.518 1.00 93.50 88 GLY A CA 1
ATOM 666 C C . GLY A 1 88 ? 7.816 -3.538 -9.717 1.00 93.50 88 GLY A C 1
ATOM 667 O O . GLY A 1 88 ? 6.735 -3.745 -10.269 1.00 93.50 88 GLY A O 1
ATOM 668 N N . ILE A 1 89 ? 8.163 -2.327 -9.267 1.00 92.31 89 ILE A N 1
ATOM 669 C CA . ILE A 1 89 ? 7.262 -1.163 -9.257 1.00 92.31 89 ILE A CA 1
ATOM 670 C C . ILE A 1 89 ? 6.730 -0.857 -10.661 1.00 92.31 89 ILE A C 1
ATOM 672 O O . ILE A 1 89 ? 5.539 -0.635 -10.842 1.00 92.31 89 ILE A O 1
ATOM 676 N N . GLU A 1 90 ? 7.590 -0.864 -11.677 1.00 90.69 90 GLU A N 1
ATOM 677 C CA . GLU A 1 90 ? 7.172 -0.515 -13.034 1.00 90.69 90 GLU A CA 1
ATOM 678 C C . GLU A 1 90 ? 6.092 -1.460 -13.579 1.00 90.69 90 GLU A C 1
ATOM 680 O O . GLU A 1 90 ? 5.087 -0.993 -14.113 1.00 90.69 90 GLU A O 1
ATOM 685 N N . GLN A 1 91 ? 6.280 -2.769 -13.401 1.00 88.25 91 GLN A N 1
ATOM 686 C CA . GLN A 1 91 ? 5.348 -3.785 -13.880 1.00 88.25 91 GLN A CA 1
ATOM 687 C C . GLN A 1 91 ? 4.002 -3.691 -13.152 1.00 88.25 91 GLN A C 1
ATOM 689 O O . GLN A 1 91 ? 2.953 -3.661 -13.796 1.00 88.25 91 GLN A O 1
ATOM 694 N N . ALA A 1 92 ? 4.027 -3.542 -11.825 1.00 92.38 92 ALA A N 1
ATOM 695 C CA . ALA A 1 92 ? 2.820 -3.424 -11.013 1.00 92.38 92 ALA A CA 1
ATOM 696 C C . ALA A 1 92 ? 1.930 -2.247 -11.440 1.00 92.38 92 ALA A C 1
ATOM 698 O O . ALA A 1 92 ? 0.715 -2.388 -11.569 1.00 92.38 92 ALA A O 1
ATOM 699 N N . PHE A 1 93 ? 2.536 -1.091 -11.723 1.00 91.94 93 PHE A N 1
ATOM 700 C CA . PHE A 1 93 ? 1.791 0.095 -12.146 1.00 91.94 93 PHE A CA 1
ATOM 701 C C . PHE A 1 93 ? 1.306 0.028 -13.602 1.00 91.94 93 PHE A C 1
ATOM 703 O O . PHE A 1 93 ? 0.277 0.629 -13.907 1.00 91.94 93 PHE A O 1
ATOM 710 N N . ARG A 1 94 ? 1.975 -0.721 -14.495 1.00 88.56 94 ARG A N 1
ATOM 711 C CA . ARG A 1 94 ? 1.421 -1.019 -15.832 1.00 88.56 94 ARG A CA 1
ATOM 712 C C . ARG A 1 94 ? 0.164 -1.878 -15.727 1.00 88.56 94 ARG A C 1
ATOM 714 O O . ARG A 1 94 ? -0.858 -1.526 -16.309 1.00 88.56 94 ARG A O 1
ATOM 721 N N . MET A 1 95 ? 0.222 -2.944 -14.929 1.00 86.94 95 MET A N 1
ATOM 722 C CA . MET A 1 95 ? -0.924 -3.829 -14.702 1.00 86.94 95 MET A CA 1
ATOM 723 C C . MET A 1 95 ? -2.098 -3.077 -14.072 1.00 86.94 95 MET A C 1
ATOM 725 O O . MET A 1 95 ? -3.228 -3.202 -14.534 1.00 86.94 95 MET A O 1
ATOM 729 N N . ALA A 1 96 ? -1.832 -2.229 -13.074 1.00 86.69 96 ALA A N 1
ATOM 730 C CA . ALA A 1 96 ? -2.856 -1.395 -12.443 1.00 86.69 96 ALA A CA 1
ATOM 731 C C . ALA A 1 96 ? -3.492 -0.380 -13.409 1.00 86.69 96 ALA A C 1
ATOM 733 O O . ALA A 1 96 ? -4.667 -0.050 -13.270 1.00 86.69 96 ALA A O 1
ATOM 734 N N . ALA A 1 97 ? -2.745 0.092 -14.411 1.00 86.00 97 ALA A N 1
ATOM 735 C CA . ALA A 1 97 ? -3.267 0.950 -15.473 1.00 86.00 97 ALA A CA 1
ATOM 736 C C . ALA A 1 97 ? -4.098 0.188 -16.527 1.00 86.00 97 ALA A C 1
ATOM 738 O O . ALA A 1 97 ? -4.605 0.810 -17.460 1.00 86.00 97 ALA A O 1
ATOM 739 N N . GLY A 1 98 ? -4.231 -1.138 -16.404 1.00 80.12 98 GLY A N 1
ATOM 740 C CA . GLY A 1 98 ? -4.887 -1.984 -17.401 1.00 80.12 98 GLY A CA 1
ATOM 741 C C . GLY A 1 98 ? -4.067 -2.149 -18.682 1.00 80.12 98 GLY A C 1
ATOM 742 O O . GLY A 1 98 ? -4.632 -2.460 -19.726 1.00 80.12 98 GLY A O 1
ATOM 743 N N . VAL A 1 99 ? -2.753 -1.908 -18.623 1.00 60.19 99 VAL A N 1
ATOM 744 C CA . VAL A 1 99 ? -1.840 -2.170 -19.739 1.00 60.19 99 VAL A CA 1
ATOM 745 C C . VAL A 1 99 ? -1.368 -3.613 -19.611 1.00 60.19 99 VAL A C 1
ATOM 747 O O . VAL A 1 99 ? -0.503 -3.920 -18.787 1.00 60.19 99 VAL A O 1
ATOM 750 N N . ASP A 1 100 ? -1.961 -4.504 -20.404 1.00 52.00 100 ASP A N 1
ATOM 751 C CA . ASP A 1 100 ? -1.554 -5.905 -20.440 1.00 52.00 100 ASP A CA 1
ATOM 752 C C . ASP A 1 100 ? -0.105 -6.027 -20.954 1.00 52.00 100 ASP A C 1
ATOM 754 O O . ASP A 1 100 ? 0.259 -5.403 -21.957 1.00 52.00 100 ASP A O 1
ATOM 758 N N . PRO A 1 101 ? 0.747 -6.869 -20.337 1.00 52.88 101 PRO A N 1
ATOM 759 C CA . PR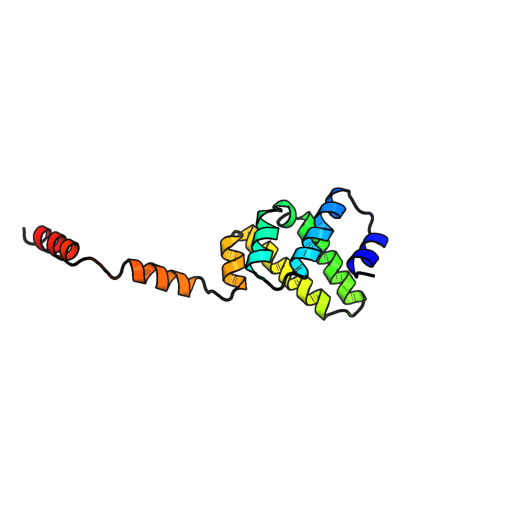O A 1 101 ? 2.132 -7.057 -20.784 1.00 52.88 101 PRO A CA 1
ATOM 760 C C . PRO A 1 101 ? 2.228 -7.616 -22.216 1.00 52.88 101 PRO A C 1
ATOM 762 O O . PRO A 1 101 ? 3.258 -7.477 -22.876 1.00 52.88 101 PRO A O 1
ATOM 765 N N . VAL A 1 102 ? 1.151 -8.232 -22.714 1.00 52.28 102 VAL A N 1
ATOM 766 C CA . VAL A 1 102 ? 1.058 -8.781 -24.073 1.00 52.28 102 VAL A CA 1
ATOM 767 C C . VAL A 1 102 ? 0.842 -7.680 -25.123 1.00 52.28 102 VAL A C 1
ATOM 769 O O . VAL A 1 102 ? 1.366 -7.797 -26.232 1.00 52.28 102 VAL A O 1
ATOM 772 N N . ASP A 1 103 ? 0.155 -6.589 -24.765 1.00 50.38 103 ASP A N 1
ATOM 773 C CA . ASP A 1 103 ? -0.069 -5.441 -25.657 1.00 50.38 103 ASP A CA 1
ATOM 774 C C . ASP A 1 103 ? 1.217 -4.620 -25.859 1.00 50.38 103 ASP A C 1
ATOM 776 O O . ASP A 1 103 ? 1.496 -4.140 -26.959 1.00 50.38 103 ASP A O 1
ATOM 780 N N . ASP A 1 104 ? 2.066 -4.532 -24.832 1.00 47.44 104 ASP A N 1
ATOM 781 C CA . ASP A 1 104 ? 3.367 -3.851 -24.913 1.00 47.44 104 ASP A CA 1
ATOM 782 C C . ASP A 1 104 ? 4.399 -4.684 -25.705 1.00 47.44 104 ASP A C 1
ATOM 784 O O . ASP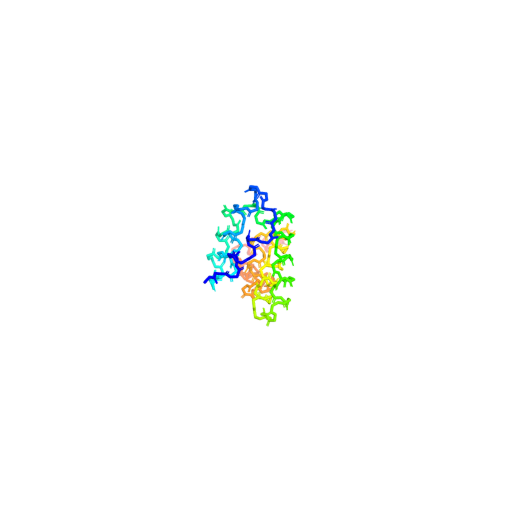 A 1 104 ? 5.207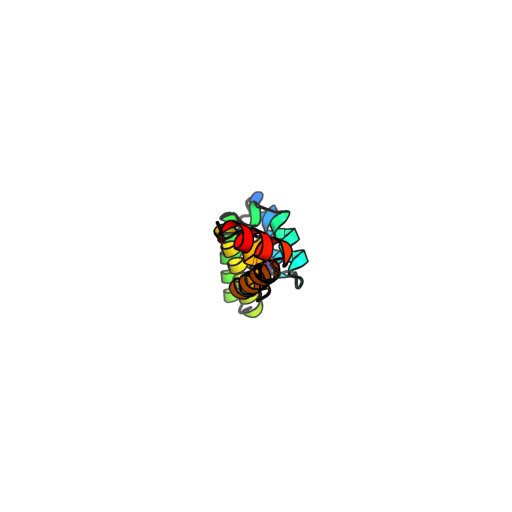 -4.145 -26.463 1.00 47.44 104 ASP A O 1
ATOM 788 N N . ALA A 1 105 ? 4.329 -6.021 -25.632 1.00 52.75 105 ALA A N 1
ATOM 789 C CA . ALA A 1 105 ? 5.159 -6.905 -26.455 1.00 52.75 105 ALA A CA 1
ATOM 790 C C . ALA A 1 105 ? 4.838 -6.781 -27.958 1.00 52.75 105 ALA A C 1
ATOM 792 O O . ALA A 1 105 ? 5.752 -6.789 -28.788 1.00 52.75 105 ALA A O 1
ATOM 793 N N . ALA A 1 106 ? 3.561 -6.603 -28.319 1.00 52.84 106 ALA A N 1
ATOM 794 C CA . ALA A 1 106 ? 3.157 -6.285 -29.689 1.00 52.84 106 ALA A CA 1
ATOM 795 C C . ALA A 1 106 ? 3.694 -4.909 -30.140 1.00 52.84 106 ALA A C 1
ATOM 797 O O . ALA A 1 106 ? 4.198 -4.785 -31.256 1.00 52.84 106 ALA A O 1
ATOM 798 N N . GLY A 1 107 ? 3.688 -3.906 -29.253 1.00 51.59 107 GLY A N 1
ATOM 799 C CA . GLY A 1 107 ? 4.305 -2.596 -29.501 1.00 51.59 107 GLY A CA 1
ATOM 800 C C . GLY A 1 107 ? 5.839 -2.625 -29.604 1.00 51.59 107 GLY A C 1
ATOM 801 O O . GLY A 1 107 ? 6.429 -1.842 -30.350 1.00 51.59 107 GLY A O 1
ATOM 802 N N . MET A 1 108 ? 6.512 -3.545 -28.903 1.00 52.59 108 MET A N 1
ATOM 803 C CA . MET A 1 108 ? 7.953 -3.769 -29.063 1.00 52.59 108 MET A CA 1
ATOM 804 C C . MET A 1 108 ? 8.283 -4.464 -30.387 1.00 52.59 108 MET A C 1
ATOM 806 O O . MET A 1 108 ? 9.292 -4.113 -30.992 1.00 52.59 108 MET A O 1
ATOM 810 N N . LEU A 1 109 ? 7.445 -5.390 -30.869 1.00 53.38 109 LEU A N 1
ATOM 811 C CA . LEU A 1 109 ? 7.617 -6.033 -32.180 1.00 53.38 109 LEU A CA 1
ATOM 812 C C . LEU A 1 109 ? 7.436 -5.053 -33.347 1.00 53.38 109 LEU A C 1
ATOM 814 O O . LEU A 1 109 ? 8.137 -5.192 -34.347 1.00 53.38 109 LEU A O 1
ATOM 818 N N . ASP A 1 110 ? 6.594 -4.026 -33.200 1.00 53.09 110 ASP A N 1
ATOM 819 C CA . ASP A 1 110 ? 6.402 -2.988 -34.227 1.00 53.09 110 ASP A CA 1
ATOM 820 C C . ASP A 1 110 ? 7.665 -2.127 -34.458 1.00 53.09 110 ASP A C 1
ATOM 822 O O . ASP A 1 110 ? 7.873 -1.557 -35.524 1.00 53.09 110 ASP A O 1
ATOM 826 N N . LYS A 1 111 ? 8.593 -2.093 -33.487 1.00 50.84 111 LYS A N 1
ATOM 827 C CA . LYS A 1 111 ? 9.919 -1.463 -33.658 1.00 50.84 111 LYS A CA 1
ATOM 828 C C . LYS A 1 111 ? 10.917 -2.335 -34.427 1.00 50.84 111 LYS A C 1
ATOM 830 O O . LYS A 1 111 ? 11.990 -1.850 -34.781 1.00 50.84 111 LYS A O 1
ATOM 835 N N . TYR A 1 112 ? 10.589 -3.606 -34.657 1.00 54.03 112 TYR A N 1
ATOM 836 C CA . TYR A 1 112 ? 11.437 -4.582 -35.348 1.00 54.03 112 TYR A CA 1
ATOM 837 C C . TYR A 1 112 ? 10.834 -5.086 -36.669 1.00 54.03 112 TYR A C 1
ATOM 839 O O . TYR A 1 112 ? 11.495 -5.840 -37.381 1.00 54.03 112 TYR A O 1
ATOM 847 N N . THR A 1 113 ? 9.612 -4.678 -37.025 1.00 55.28 113 THR A N 1
ATOM 848 C CA . THR A 1 113 ? 8.976 -4.990 -38.317 1.00 55.28 113 THR A CA 1
ATOM 849 C C . THR A 1 113 ? 9.467 -4.101 -39.456 1.00 55.28 113 THR A C 1
ATOM 851 O O . THR A 1 113 ? 9.380 -4.512 -40.613 1.00 55.28 113 THR A O 1
ATOM 854 N N . ASP A 1 114 ? 10.056 -2.940 -39.157 1.00 60.00 114 ASP A N 1
ATOM 855 C CA . ASP A 1 114 ? 10.714 -2.094 -40.155 1.00 60.00 114 ASP A CA 1
ATOM 856 C C . ASP A 1 114 ? 12.180 -2.522 -40.324 1.00 60.00 114 ASP A C 1
ATOM 858 O O . ASP A 1 114 ? 13.122 -1.834 -39.926 1.00 60.00 114 ASP A O 1
ATOM 862 N N . VAL A 1 115 ? 12.388 -3.732 -40.856 1.00 62.31 115 VAL A N 1
ATOM 863 C CA . VAL A 1 115 ? 13.723 -4.145 -41.305 1.00 62.31 115 VAL A CA 1
ATOM 864 C C . VAL A 1 115 ? 14.069 -3.257 -42.502 1.00 62.31 115 VAL A C 1
ATOM 866 O O . VAL A 1 115 ? 13.433 -3.394 -43.551 1.00 62.31 115 VAL A O 1
ATOM 869 N N . PRO A 1 116 ? 15.062 -2.351 -42.400 1.00 71.19 116 PRO A N 1
ATOM 870 C CA . PRO A 1 116 ? 15.362 -1.445 -43.494 1.00 71.19 116 PRO A CA 1
ATOM 871 C C . PRO A 1 116 ? 15.773 -2.268 -44.714 1.00 71.19 116 PRO A C 1
ATOM 873 O O . PRO A 1 116 ? 16.575 -3.196 -44.597 1.00 71.19 116 PRO A O 1
ATOM 876 N N . ALA A 1 117 ? 15.253 -1.916 -45.893 1.00 71.00 117 ALA A N 1
ATOM 877 C CA . ALA A 1 117 ? 15.484 -2.661 -47.136 1.00 71.00 117 ALA A CA 1
ATOM 878 C C . ALA A 1 117 ? 16.978 -2.938 -47.408 1.00 71.00 117 ALA A C 1
ATOM 880 O O . ALA A 1 117 ? 17.334 -3.993 -47.923 1.00 71.00 117 ALA A O 1
ATOM 881 N N . ALA A 1 118 ? 17.867 -2.044 -46.961 1.00 70.88 118 ALA A N 1
ATOM 882 C CA . ALA A 1 118 ? 19.317 -2.214 -47.049 1.00 70.88 118 ALA A CA 1
ATOM 883 C C . ALA A 1 118 ? 19.857 -3.443 -46.287 1.00 70.88 118 ALA A C 1
ATOM 885 O O . ALA A 1 118 ? 20.837 -4.051 -46.716 1.00 70.88 118 ALA A O 1
ATOM 886 N N . LEU A 1 119 ? 19.237 -3.816 -45.164 1.00 68.75 119 LEU A N 1
ATOM 887 C CA . LEU A 1 119 ? 19.606 -5.010 -44.401 1.00 68.75 119 LEU A CA 1
ATOM 888 C C . LEU A 1 119 ? 19.129 -6.284 -45.112 1.00 68.75 119 LEU A C 1
ATOM 890 O O . LEU A 1 119 ? 19.837 -7.289 -45.119 1.00 68.75 119 LEU A O 1
ATOM 894 N N . VAL A 1 120 ? 17.953 -6.226 -45.748 1.00 75.19 120 VAL A N 1
ATOM 895 C CA . VAL A 1 120 ? 17.408 -7.325 -46.559 1.00 75.19 120 VAL A CA 1
ATOM 896 C C . VAL A 1 120 ? 18.305 -7.586 -47.771 1.00 75.19 120 VAL A C 1
ATOM 898 O O . VAL A 1 120 ? 18.693 -8.732 -48.004 1.00 75.19 120 VAL A O 1
ATOM 901 N N . ASP A 1 121 ? 18.723 -6.531 -48.473 1.00 77.88 121 ASP A N 1
ATOM 902 C CA . ASP A 1 121 ? 19.640 -6.626 -49.615 1.00 77.88 121 ASP A CA 1
ATOM 903 C C . ASP A 1 121 ? 21.017 -7.183 -49.217 1.00 77.88 121 ASP A C 1
ATOM 905 O O . ASP A 1 121 ? 21.600 -7.984 -49.954 1.00 77.88 121 AS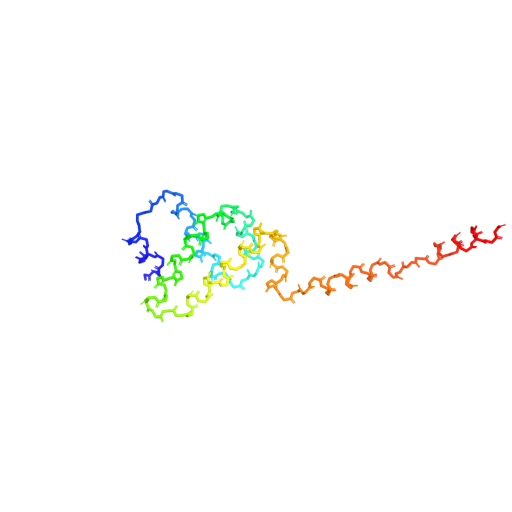P A O 1
ATOM 909 N N . GLN A 1 122 ? 21.539 -6.816 -48.039 1.00 71.31 122 GLN A N 1
ATOM 910 C CA . GLN A 1 122 ? 22.808 -7.359 -47.535 1.00 71.31 122 GLN A CA 1
ATOM 911 C C . GLN A 1 122 ? 22.729 -8.860 -47.251 1.00 71.31 122 GLN A C 1
ATOM 913 O O . GLN A 1 122 ? 23.647 -9.598 -47.615 1.00 71.31 122 GLN A O 1
ATOM 918 N N . VAL A 1 123 ? 21.638 -9.328 -46.640 1.00 75.62 123 VAL A N 1
ATOM 919 C CA . VAL A 1 123 ? 21.446 -10.757 -46.352 1.00 75.62 123 VAL A CA 1
ATOM 920 C C . VAL A 1 123 ? 21.249 -11.555 -47.642 1.00 75.62 123 VAL A C 1
ATOM 922 O O . VAL A 1 123 ? 21.841 -12.621 -47.796 1.00 75.62 123 VAL A O 1
ATOM 925 N N . GLN A 1 124 ? 20.481 -11.034 -48.602 1.00 76.06 124 GLN A N 1
ATOM 926 C CA . GLN A 1 124 ? 20.277 -11.697 -49.894 1.00 76.06 124 GLN A CA 1
ATOM 927 C C . GLN A 1 124 ? 21.565 -11.770 -50.721 1.00 76.06 124 GLN A C 1
ATOM 929 O O . GLN A 1 124 ? 21.851 -12.806 -51.316 1.00 76.06 124 GLN A O 1
ATOM 934 N N . SER A 1 125 ? 22.380 -10.714 -50.700 1.00 76.25 125 SER A N 1
ATOM 935 C CA . SER A 1 125 ? 23.681 -10.699 -51.378 1.00 76.25 125 SER A CA 1
ATOM 936 C C . SER A 1 125 ? 24.674 -11.685 -50.756 1.00 76.25 125 SER A C 1
ATOM 938 O O . SER A 1 125 ? 25.470 -12.287 -51.471 1.00 76.25 125 SER A O 1
ATOM 940 N N . ALA A 1 126 ? 24.618 -11.884 -49.435 1.00 72.12 126 ALA A N 1
ATOM 941 C CA . ALA A 1 126 ? 25.475 -12.836 -48.729 1.00 72.12 126 ALA A CA 1
ATOM 942 C C . ALA A 1 126 ? 25.089 -14.308 -48.971 1.00 72.12 126 ALA A C 1
ATOM 944 O O . ALA A 1 126 ? 25.945 -15.180 -48.862 1.00 72.12 126 ALA A O 1
ATOM 945 N N . LEU A 1 127 ? 23.823 -14.586 -49.303 1.00 68.94 127 LEU A N 1
ATOM 946 C CA . LEU A 1 127 ? 23.311 -15.934 -49.593 1.00 68.94 127 LEU A CA 1
ATOM 947 C C . LEU A 1 127 ? 23.381 -16.315 -51.083 1.00 68.94 127 LEU A C 1
ATOM 949 O O . LEU A 1 127 ? 23.073 -17.451 -51.434 1.00 68.94 127 LEU A O 1
ATOM 953 N N . ALA A 1 128 ? 23.756 -15.378 -51.958 1.00 68.19 128 ALA A N 1
ATOM 954 C CA . ALA A 1 128 ? 23.898 -15.587 -53.401 1.00 68.19 128 ALA A CA 1
ATOM 955 C C . ALA A 1 128 ? 25.324 -16.011 -53.835 1.00 68.19 128 ALA A C 1
ATOM 957 O O . ALA A 1 128 ? 25.620 -16.002 -55.033 1.00 68.19 128 ALA A O 1
ATOM 958 N N . LEU A 1 129 ? 26.191 -16.364 -52.876 1.00 52.78 129 LEU A N 1
ATOM 959 C CA . LEU A 1 129 ? 27.533 -16.937 -53.064 1.00 52.78 129 LEU A CA 1
ATOM 960 C C . LEU A 1 129 ? 27.530 -18.434 -52.737 1.00 52.78 129 LEU A C 1
ATOM 962 O O . LEU A 1 129 ? 28.241 -19.174 -53.453 1.00 52.78 129 LEU A O 1
#

Foldseek 3Di:
DDLLVVVVVPDPDDPLNVVLSVLLVVLLPDPDLVVNLVSCVVCVCCLDPSVLVVLVVSLVVCVVVVNVVSSVSSVLVSQLSPCCNVVNSVVSSCVVVVNDPVNVVVVVVVVVVCPDVVNVVVVVVVVVD

pLDDT: mean 80.78, std 14.68, range [47.44, 95.81]

Secondary structure (DSSP, 8-state):
--HHHHHTTTS---HHHHHHHHHHHHHHH---HHHHHHHHHT-GGGGSHHHHHHHHHHHHHHHHTT-HHHHHHHHHHHHHHHHHHHH-HHHHHHHHTT--HHHHHHHHHTTTS---HHHHHHHHHHH--